Protein AF-A0AAE1TB64-F1 (afdb_monomer_lite)

pLDDT: mean 74.49, std 25.65, range [30.84, 97.19]

Radius of gyration: 23.5 Å; chains: 1; bounding box: 62×63×46 Å

InterPro domains:
  IPR000490 Glycoside hydrolase family 17 [PF00332] (1-106)
  IPR000490 Glycoside hydrolase family 17 [PS00587] (21-34)
  IPR017853 Glycoside hydrolase superfamily [SSF51445] (1-106)
  IPR044965 Glycoside hydro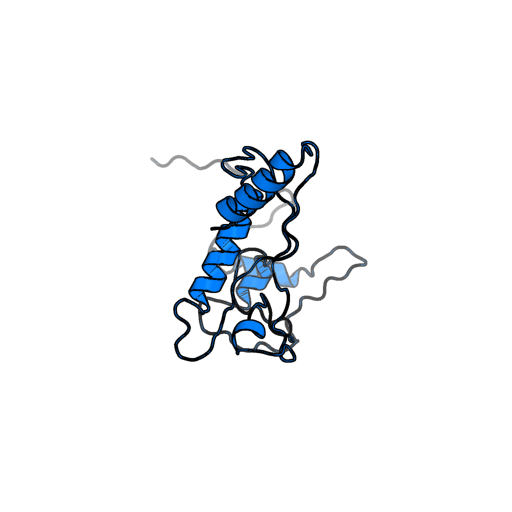lase family 17, plant [PTHR32227] (1-121)

Secondary structure (DSSP, 8-state):
-HHHHHHHHHHHHHHTT--S----EEEE---S---TT-TT-SHHHHHHHHHHHHHHHHHT-B-SSSBT-PPPEEES-SB--TT--SSGGGGG--SB-TTS-BSS--S-S-HHHHTTS-SSS-----TT-S---BTTTTB--GGGHHHHSTTS--PPPP-SS---PPPPPPP-

Sequence (172 aa):
MLDGQLDAVFSAIKRLGFTDINIVIGETGWPSRGDIGQTGVDLESAAEYNRKLIQHVTSGIGTPLMPNTTFETNIFALFNEDLKPGPTCERNFGLFDPNLTPVYDVGILKPDCVEIFGPGPLRKVGPANCMKYNRRDNTVPLQSLQQCSMRSGRKLSLTGGVLVPLPPRAAT

Foldseek 3Di:
DVQVVVVVVQVVCVVVVHDPDADAAPEDFAFQDFDPPPPLRHNVSRLVVLLVVVVVLVVQQHHPVDGSHHHHHDYPDQEQQPPDDDTPRNRGRHCAYPVRHGSDDSPPDDPVRVVQAPDDDHDDDDPPPPQDQDPPPRDDDPVVVVVVPPPPPDDDDDDDPDDDDDDDDDDD

Organism: NCBI:txid2727404

Structure (mmCIF, N/CA/C/O backbone):
data_AF-A0AAE1TB64-F1
#
_entry.id   AF-A0AAE1TB64-F1
#
loop_
_atom_site.group_PDB
_atom_site.id
_atom_site.type_symbol
_atom_site.label_atom_id
_atom_site.label_alt_id
_atom_site.label_comp_id
_atom_site.label_asym_id
_atom_site.label_entity_id
_atom_site.label_seq_id
_atom_site.pdbx_PDB_ins_code
_atom_site.Cartn_x
_atom_site.Cartn_y
_atom_site.Cartn_z
_atom_site.occupancy
_atom_site.B_iso_or_equiv
_atom_site.auth_seq_id
_atom_site.auth_comp_id
_atom_site.auth_asym_id
_atom_site.auth_atom_id
_atom_site.pdbx_PDB_model_num
ATOM 1 N N . MET A 1 1 ? -10.963 5.105 -0.337 1.00 83.50 1 MET A N 1
ATOM 2 C CA . MET A 1 1 ? -11.221 3.727 -0.819 1.00 83.50 1 MET A CA 1
ATOM 3 C C . MET A 1 1 ? -10.935 2.711 0.278 1.00 83.50 1 MET A C 1
ATOM 5 O O . MET A 1 1 ? -11.822 1.919 0.557 1.00 83.50 1 MET A O 1
ATOM 9 N N . LEU A 1 2 ? -9.751 2.754 0.903 1.00 93.50 2 LEU A N 1
ATOM 10 C CA . LEU A 1 2 ? -9.338 1.816 1.953 1.00 93.50 2 LEU A CA 1
ATOM 11 C C . LEU A 1 2 ? -10.351 1.699 3.103 1.00 93.50 2 LEU A C 1
ATOM 13 O O . LEU A 1 2 ? -10.800 0.601 3.410 1.00 93.50 2 LEU A O 1
ATOM 17 N N . ASP A 1 3 ? -10.777 2.830 3.663 1.00 95.81 3 ASP A N 1
ATOM 18 C CA . ASP A 1 3 ? -11.655 2.877 4.836 1.00 95.81 3 ASP A CA 1
ATOM 19 C C . ASP A 1 3 ? -12.970 2.134 4.592 1.00 95.81 3 ASP A C 1
ATOM 21 O O . ASP A 1 3 ? -13.398 1.335 5.413 1.00 95.81 3 ASP A O 1
ATOM 25 N N . GLY A 1 4 ? -13.569 2.321 3.412 1.00 96.81 4 GLY A N 1
ATOM 26 C CA . GLY A 1 4 ? -14.810 1.642 3.044 1.00 96.81 4 GLY A CA 1
ATOM 27 C C . GLY A 1 4 ? -14.657 0.124 2.911 1.00 96.81 4 GLY A C 1
ATOM 28 O O . GLY A 1 4 ? -15.592 -0.609 3.222 1.00 96.81 4 GLY A O 1
ATOM 29 N N . GLN A 1 5 ? -13.492 -0.368 2.475 1.00 96.44 5 GLN A N 1
ATOM 30 C CA . GLN A 1 5 ? -13.220 -1.809 2.404 1.00 96.44 5 GLN A CA 1
ATOM 31 C C . GLN A 1 5 ? -13.052 -2.407 3.805 1.00 96.44 5 GLN A C 1
ATOM 33 O O . GLN A 1 5 ? -13.624 -3.457 4.096 1.00 96.44 5 GLN A O 1
ATOM 38 N N . LEU A 1 6 ? -12.333 -1.711 4.689 1.00 96.62 6 LEU A N 1
ATOM 39 C CA . LEU A 1 6 ? -12.186 -2.098 6.094 1.00 96.62 6 LEU A CA 1
ATOM 40 C C . LEU A 1 6 ? -13.533 -2.092 6.826 1.00 96.62 6 LEU A C 1
ATOM 42 O O . LEU A 1 6 ? -13.874 -3.064 7.498 1.00 96.62 6 LEU A O 1
ATOM 46 N N . ASP A 1 7 ? -14.332 -1.045 6.630 1.00 96.69 7 ASP A N 1
ATOM 47 C CA . ASP A 1 7 ? -15.666 -0.898 7.215 1.00 96.69 7 ASP A CA 1
ATOM 48 C C . ASP A 1 7 ? -16.639 -1.976 6.715 1.00 96.69 7 ASP A C 1
ATOM 50 O O . ASP A 1 7 ? -17.483 -2.460 7.477 1.00 96.69 7 ASP A O 1
ATOM 54 N N . ALA A 1 8 ? -16.517 -2.400 5.453 1.00 97.19 8 ALA A N 1
ATOM 55 C CA . ALA A 1 8 ? -17.308 -3.498 4.906 1.00 97.19 8 ALA A CA 1
ATOM 56 C C . ALA A 1 8 ? -16.970 -4.835 5.586 1.00 97.19 8 ALA A C 1
ATOM 58 O O . ALA A 1 8 ? -17.878 -5.564 5.997 1.00 97.19 8 ALA A O 1
ATOM 59 N N . VAL A 1 9 ? -15.677 -5.136 5.759 1.00 96.25 9 VAL A N 1
ATOM 60 C CA . VAL A 1 9 ? -15.216 -6.342 6.469 1.00 96.25 9 VAL A CA 1
ATOM 61 C C . VAL A 1 9 ? -15.651 -6.302 7.933 1.00 96.25 9 VAL A C 1
ATOM 63 O O . VAL A 1 9 ? -16.238 -7.265 8.428 1.00 96.25 9 VAL A O 1
ATOM 66 N N . PHE A 1 10 ? -15.457 -5.169 8.608 1.00 96.38 10 PHE A N 1
ATOM 67 C CA . PHE A 1 10 ? -15.892 -4.973 9.988 1.00 96.38 10 PHE A CA 1
ATOM 68 C C . PHE A 1 10 ? -17.403 -5.174 10.154 1.00 96.38 10 PHE A C 1
ATOM 70 O O . PHE A 1 10 ? -17.849 -5.887 11.055 1.00 96.38 10 PHE A O 1
ATOM 77 N N . SER A 1 11 ? -18.205 -4.614 9.245 1.00 96.75 11 SER A N 1
ATOM 78 C CA . SER A 1 11 ? -19.662 -4.782 9.251 1.00 96.75 11 SER A CA 1
ATOM 79 C C . SER A 1 11 ? -20.079 -6.247 9.088 1.00 96.75 11 SER A C 1
ATOM 81 O O . SER A 1 11 ? -21.016 -6.698 9.753 1.00 96.75 11 SER A O 1
ATOM 83 N N . ALA A 1 12 ? -19.383 -7.008 8.239 1.00 96.94 12 ALA A N 1
ATOM 84 C CA . ALA A 1 12 ? -19.640 -8.434 8.048 1.00 96.94 12 ALA A CA 1
ATOM 85 C C . ALA A 1 12 ? -19.301 -9.254 9.305 1.00 96.94 12 ALA A C 1
ATOM 87 O O . ALA A 1 12 ? -20.129 -10.046 9.758 1.00 96.94 12 ALA A O 1
ATOM 88 N N . ILE A 1 13 ? -18.132 -9.016 9.907 1.00 96.38 13 ILE A N 1
ATOM 89 C CA . ILE A 1 13 ? -17.684 -9.673 11.146 1.00 96.38 13 ILE A CA 1
ATOM 90 C C . ILE A 1 13 ? -18.676 -9.399 12.286 1.00 96.38 13 ILE A C 1
ATOM 92 O O . ILE A 1 13 ? -19.152 -10.329 12.944 1.00 96.38 13 ILE A O 1
ATOM 96 N N . LYS A 1 14 ? -19.084 -8.134 12.445 1.00 95.69 14 LYS A N 1
ATOM 97 C CA . LYS A 1 14 ? -20.060 -7.715 13.455 1.00 95.69 14 LYS A CA 1
ATOM 98 C C . LYS A 1 14 ? -21.420 -8.385 13.263 1.00 95.69 14 LYS A C 1
ATOM 100 O O . LYS A 1 14 ? -22.050 -8.787 14.239 1.00 95.69 14 LYS A O 1
ATOM 105 N N . ARG A 1 15 ? -21.876 -8.545 12.015 1.00 96.81 15 ARG A N 1
ATOM 106 C CA . ARG A 1 15 ? -23.139 -9.235 11.699 1.00 96.81 15 ARG A CA 1
ATOM 107 C C . ARG A 1 15 ? -23.119 -10.716 12.084 1.00 96.81 15 ARG A C 1
ATOM 109 O O . ARG A 1 15 ? -24.171 -11.261 12.404 1.00 96.81 15 ARG A O 1
ATOM 116 N N . LEU A 1 16 ? -21.950 -11.354 12.071 1.00 96.88 16 LEU A N 1
ATOM 117 C CA . LEU A 1 16 ? -21.769 -12.740 12.509 1.00 96.88 16 LEU A CA 1
ATOM 118 C C . LEU A 1 16 ? -21.668 -12.886 14.039 1.00 96.88 16 LEU A C 1
ATOM 120 O O . LEU A 1 16 ? -21.591 -14.006 14.533 1.00 96.88 16 LEU A O 1
ATOM 124 N N . GLY A 1 17 ? -21.701 -11.779 14.790 1.00 96.44 17 GLY A N 1
ATOM 125 C CA . GLY A 1 17 ? -21.647 -11.782 16.254 1.00 96.44 17 GLY A CA 1
ATOM 126 C C . GLY A 1 17 ? -20.234 -11.788 16.835 1.00 96.44 17 GLY A C 1
ATOM 127 O O . GLY A 1 17 ? -20.083 -11.888 18.050 1.00 96.44 17 GLY A O 1
ATOM 128 N N . PHE A 1 18 ? -19.201 -11.646 16.003 1.00 95.12 18 PHE A N 1
ATOM 129 C CA . PHE A 1 18 ? -17.830 -11.478 16.473 1.00 95.12 18 PHE A CA 1
ATOM 130 C C . PHE A 1 18 ? -17.538 -9.988 16.668 1.00 95.12 18 PHE A C 1
ATOM 132 O O . PHE A 1 18 ? -17.662 -9.197 15.736 1.00 95.12 18 PHE A O 1
ATOM 139 N N . THR A 1 19 ? -17.164 -9.587 17.881 1.00 87.88 19 THR A N 1
ATOM 140 C CA . THR A 1 19 ? -16.885 -8.176 18.212 1.00 87.88 19 THR A CA 1
ATOM 141 C C . THR A 1 19 ? -15.445 -7.921 18.644 1.00 87.88 19 THR A C 1
ATOM 143 O O . THR A 1 1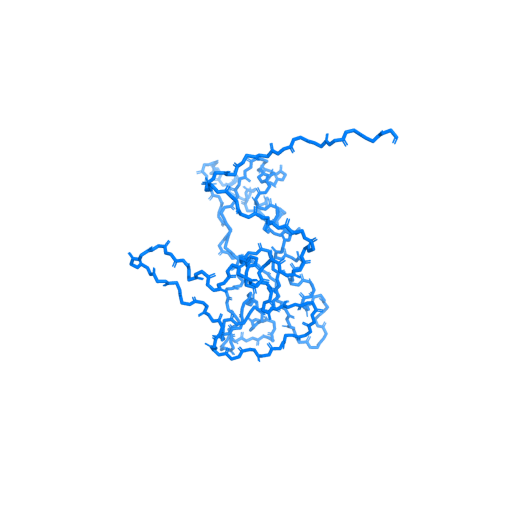9 ? -15.073 -6.766 18.800 1.00 87.88 19 THR A O 1
ATOM 146 N N . ASP A 1 20 ? -14.652 -8.977 18.830 1.00 91.00 20 ASP A N 1
ATOM 147 C CA . ASP A 1 20 ? -13.294 -8.929 19.395 1.00 91.00 20 ASP A CA 1
ATOM 148 C C . ASP A 1 20 ? -12.247 -9.490 18.414 1.00 91.00 20 ASP A C 1
ATOM 150 O O . ASP A 1 20 ? -11.341 -10.236 18.774 1.00 91.00 20 ASP A O 1
ATOM 154 N N . ILE A 1 21 ? -12.433 -9.214 17.120 1.00 93.12 21 ILE A N 1
ATOM 155 C CA . ILE A 1 21 ? -11.500 -9.627 16.066 1.00 93.12 21 ILE A CA 1
ATOM 156 C C . ILE A 1 21 ? -10.774 -8.390 15.554 1.00 93.12 21 ILE A C 1
ATOM 158 O O . ILE A 1 21 ? -11.399 -7.468 15.031 1.00 93.12 21 ILE A O 1
ATOM 162 N N . ASN A 1 22 ? -9.447 -8.410 15.659 1.00 91.44 22 ASN A N 1
ATOM 163 C CA . ASN A 1 22 ? -8.590 -7.385 15.078 1.00 91.44 22 ASN A CA 1
ATOM 164 C C . ASN A 1 22 ? -8.425 -7.611 13.573 1.00 91.44 22 ASN A C 1
ATOM 166 O O . ASN A 1 22 ? -8.236 -8.740 13.117 1.00 91.44 22 ASN A O 1
ATOM 170 N N . ILE A 1 23 ? -8.468 -6.522 12.808 1.00 94.88 23 ILE A N 1
ATOM 171 C CA . ILE A 1 23 ? -8.284 -6.542 11.356 1.00 94.88 23 ILE A CA 1
ATOM 172 C C . ILE A 1 23 ? -6.850 -6.118 11.036 1.00 94.88 23 ILE A C 1
ATOM 174 O O . ILE A 1 23 ? -6.377 -5.090 11.516 1.00 94.88 23 ILE A O 1
ATOM 178 N N . VAL A 1 24 ? -6.183 -6.904 10.192 1.00 95.94 24 VAL A N 1
ATOM 179 C CA . VAL A 1 24 ? -4.856 -6.612 9.637 1.00 95.94 24 VAL A CA 1
ATOM 180 C C . VAL A 1 24 ? -4.981 -6.540 8.121 1.00 95.94 24 VAL A C 1
ATOM 182 O O . VAL A 1 24 ? -5.627 -7.393 7.508 1.00 95.94 24 VAL A O 1
ATOM 185 N N . ILE A 1 25 ? -4.370 -5.529 7.505 1.00 96.56 25 ILE A N 1
ATOM 186 C CA . ILE A 1 25 ? -4.320 -5.412 6.048 1.00 96.56 25 ILE A CA 1
ATOM 187 C C . ILE A 1 25 ? -3.174 -6.288 5.549 1.00 96.56 25 ILE A C 1
ATOM 189 O O . ILE A 1 25 ? -2.002 -5.916 5.630 1.00 96.56 25 ILE A O 1
ATOM 193 N N . GLY A 1 26 ? -3.540 -7.468 5.044 1.00 96.19 26 GLY A N 1
ATOM 194 C CA . GLY A 1 26 ? -2.585 -8.445 4.529 1.00 96.19 26 GLY A CA 1
ATOM 195 C C . GLY A 1 26 ? -1.808 -7.936 3.319 1.00 96.19 26 GLY A C 1
ATOM 196 O O . GLY A 1 26 ? -0.606 -8.162 3.252 1.00 96.19 26 GLY A O 1
ATOM 197 N N . GLU A 1 27 ? -2.477 -7.234 2.403 1.00 95.62 27 GLU A N 1
ATOM 198 C CA . GLU A 1 27 ? -1.884 -6.679 1.186 1.00 95.62 27 GLU A CA 1
ATOM 199 C C . GLU A 1 27 ? -2.676 -5.450 0.731 1.00 95.62 27 GLU A C 1
ATOM 201 O O . GLU A 1 27 ? -3.909 -5.455 0.715 1.00 95.62 27 GLU A O 1
ATOM 206 N N . THR A 1 28 ? -1.972 -4.390 0.347 1.00 96.00 28 THR A N 1
ATOM 207 C CA . THR A 1 28 ? -2.557 -3.238 -0.345 1.00 96.00 28 THR A CA 1
ATOM 208 C C . THR A 1 28 ? -1.478 -2.466 -1.096 1.00 96.00 28 THR A C 1
ATOM 210 O O . THR A 1 28 ? -0.354 -2.346 -0.616 1.00 96.00 28 THR A O 1
ATOM 213 N N . GLY A 1 29 ? -1.787 -1.930 -2.270 1.00 95.69 29 GLY A N 1
ATOM 214 C CA . GLY A 1 29 ? -0.814 -1.204 -3.076 1.00 95.69 29 GLY A CA 1
ATOM 215 C C . GLY A 1 29 ? -1.397 -0.742 -4.398 1.00 95.69 29 GLY A C 1
ATOM 216 O O . GLY A 1 29 ? -2.574 -0.966 -4.689 1.00 95.69 29 GLY A O 1
ATOM 217 N N . TRP A 1 30 ? -0.560 -0.092 -5.201 1.00 97.19 30 TRP A N 1
ATOM 218 C CA . TRP A 1 30 ? -0.963 0.437 -6.496 1.00 97.19 30 TRP A CA 1
ATOM 219 C C . TRP A 1 30 ? 0.129 0.214 -7.548 1.00 97.19 30 TRP A C 1
ATOM 221 O O . TRP A 1 30 ? 1.300 0.497 -7.272 1.00 97.19 30 TRP A O 1
ATOM 231 N N . PRO A 1 31 ? -0.217 -0.289 -8.745 1.00 96.62 31 PRO A N 1
ATOM 232 C CA . PRO A 1 31 ? 0.768 -0.589 -9.769 1.00 96.62 31 PRO A CA 1
ATOM 233 C C . PRO A 1 31 ? 1.295 0.686 -10.431 1.00 96.62 31 PRO A C 1
ATOM 235 O O . PRO A 1 31 ? 0.545 1.605 -10.750 1.00 96.62 31 PRO A O 1
ATOM 238 N N . SER A 1 32 ? 2.600 0.712 -10.683 1.00 95.62 32 SER A N 1
ATOM 239 C CA . SER A 1 32 ? 3.314 1.846 -11.286 1.00 95.62 32 SER A CA 1
ATOM 240 C C . SER A 1 32 ? 3.303 1.863 -12.814 1.00 95.62 32 SER A C 1
ATOM 242 O O . SER A 1 32 ? 3.671 2.862 -13.434 1.00 95.62 32 SER A O 1
ATOM 244 N N . ARG A 1 33 ? 2.916 0.749 -13.442 1.00 94.69 33 ARG A N 1
ATOM 245 C CA . ARG A 1 33 ? 2.874 0.600 -14.898 1.00 94.69 33 ARG A CA 1
ATOM 246 C C . ARG A 1 33 ? 1.851 -0.448 -15.297 1.00 94.69 33 ARG A C 1
ATOM 248 O O . ARG A 1 33 ? 1.890 -1.560 -14.784 1.00 94.69 33 ARG A O 1
ATOM 255 N N . GLY A 1 34 ? 0.986 -0.095 -16.239 1.00 92.19 34 GLY A N 1
ATOM 256 C CA . GLY A 1 34 ? -0.092 -0.943 -16.734 1.00 92.19 34 GLY A CA 1
ATOM 257 C C . GLY A 1 34 ? -0.039 -1.165 -18.240 1.00 92.19 34 GLY A C 1
ATOM 258 O O . GLY A 1 34 ? 0.869 -0.695 -18.927 1.00 92.19 34 GLY A O 1
ATOM 259 N N . ASP A 1 35 ? -1.034 -1.891 -18.740 1.00 90.88 35 ASP A N 1
ATOM 260 C CA . ASP A 1 35 ? -1.274 -2.044 -20.175 1.00 90.88 35 ASP A CA 1
ATOM 261 C C . ASP A 1 35 ? -1.876 -0.766 -20.780 1.00 90.88 35 ASP A C 1
ATOM 263 O O . ASP A 1 35 ? -2.456 0.078 -20.089 1.00 90.88 35 ASP A O 1
ATOM 267 N N . ILE A 1 36 ? -1.766 -0.626 -22.104 1.00 89.19 36 ILE A N 1
ATOM 268 C CA . ILE A 1 36 ? -2.354 0.503 -22.834 1.00 89.19 36 ILE A CA 1
ATOM 269 C C . ILE A 1 36 ? -3.869 0.523 -22.582 1.00 89.19 36 ILE A C 1
ATOM 271 O O . ILE A 1 36 ? -4.563 -0.453 -22.854 1.00 89.19 36 ILE A O 1
ATOM 275 N N . GLY A 1 37 ? -4.377 1.649 -22.077 1.00 85.12 37 GLY A N 1
ATOM 276 C CA . GLY A 1 37 ? -5.797 1.836 -21.756 1.00 85.12 37 GLY A CA 1
ATOM 277 C C . GLY A 1 37 ? -6.148 1.700 -20.271 1.00 85.12 37 GLY A C 1
ATOM 278 O O . GLY A 1 37 ? -7.282 1.994 -19.902 1.00 85.12 37 GLY A O 1
ATOM 279 N N . GLN A 1 38 ? -5.202 1.328 -19.403 1.00 86.69 38 GLN A N 1
ATOM 280 C CA . GLN A 1 38 ? -5.408 1.351 -17.952 1.00 86.69 38 GLN A CA 1
ATOM 281 C C . GLN A 1 38 ? -5.183 2.765 -17.389 1.00 86.69 38 GLN A C 1
ATOM 283 O O . GLN A 1 38 ? -4.064 3.167 -17.079 1.00 86.69 38 GLN A O 1
ATOM 288 N N . THR A 1 39 ? -6.259 3.547 -17.278 1.00 88.12 39 THR A N 1
ATOM 289 C CA . THR A 1 39 ? -6.209 4.904 -16.708 1.00 88.12 39 THR A CA 1
ATOM 290 C C . THR A 1 39 ? -5.876 4.870 -15.214 1.00 88.12 39 THR A C 1
ATOM 292 O O . THR A 1 39 ? -6.462 4.091 -14.467 1.00 88.12 39 THR A O 1
ATOM 295 N N . GLY A 1 40 ? -4.962 5.742 -14.776 1.00 88.25 40 GLY A N 1
ATOM 296 C CA . GLY A 1 40 ? -4.533 5.842 -13.375 1.00 88.25 40 GLY A CA 1
ATOM 297 C C . GLY A 1 40 ? -3.521 4.778 -12.949 1.00 88.25 40 GLY A C 1
ATOM 298 O O . GLY A 1 40 ? -3.247 4.650 -11.760 1.00 88.25 40 GLY A O 1
ATOM 299 N N . VAL A 1 41 ? -2.976 3.997 -13.888 1.00 93.50 41 VAL A N 1
ATOM 300 C CA . VAL A 1 41 ? -1.877 3.059 -13.626 1.00 93.50 41 VAL A CA 1
ATOM 301 C C . VAL A 1 41 ? -0.572 3.657 -14.141 1.00 93.50 41 VAL A C 1
ATOM 303 O O . VAL A 1 41 ? -0.123 3.385 -15.257 1.00 93.50 41 VAL A O 1
ATOM 306 N N . ASP A 1 42 ? 0.022 4.505 -13.312 1.00 91.94 42 ASP A N 1
ATOM 307 C CA . ASP A 1 42 ? 1.245 5.244 -13.603 1.00 91.94 42 ASP A CA 1
ATOM 308 C C . ASP A 1 42 ? 2.065 5.486 -12.321 1.00 91.94 42 ASP A C 1
ATOM 310 O O . ASP A 1 42 ? 1.610 5.235 -11.200 1.00 91.94 42 ASP A O 1
ATOM 314 N N . LEU A 1 43 ? 3.301 5.961 -12.496 1.00 93.31 43 LEU A N 1
ATOM 315 C CA . LEU 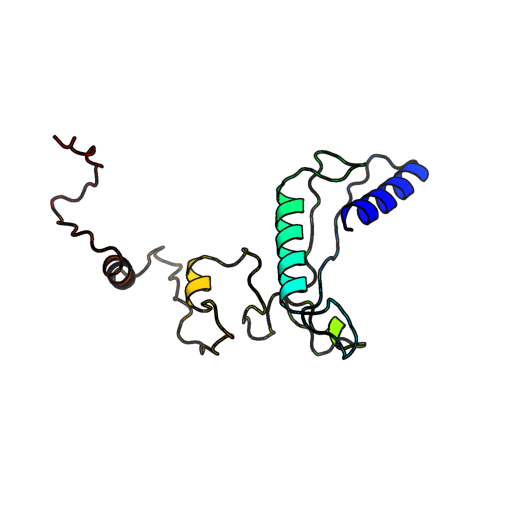A 1 43 ? 4.253 6.195 -11.407 1.00 93.31 43 LEU A CA 1
ATOM 316 C C . LEU A 1 43 ? 3.761 7.222 -10.379 1.00 93.31 43 LEU A C 1
ATOM 318 O O . LEU A 1 43 ? 4.022 7.055 -9.188 1.00 93.31 43 LEU A O 1
ATOM 322 N N . GLU A 1 44 ? 3.086 8.282 -10.824 1.00 92.81 44 GLU A N 1
ATOM 323 C CA . GLU A 1 44 ? 2.613 9.355 -9.948 1.00 92.81 44 GLU A CA 1
ATOM 324 C C . GLU A 1 44 ? 1.454 8.856 -9.085 1.00 92.81 44 GLU A C 1
ATOM 326 O O . GLU A 1 44 ? 1.511 8.973 -7.859 1.00 92.81 44 GLU A O 1
ATOM 331 N N . SER A 1 45 ? 0.480 8.185 -9.706 1.00 93.50 45 SER A N 1
ATOM 332 C CA . SER A 1 45 ? -0.645 7.547 -9.018 1.00 93.50 45 SER A CA 1
ATOM 333 C C . SER A 1 45 ? -0.177 6.514 -7.984 1.00 93.50 45 SER A C 1
ATOM 335 O O . SER A 1 45 ? -0.665 6.497 -6.850 1.00 93.50 45 SER A O 1
ATOM 337 N N . ALA A 1 46 ? 0.815 5.682 -8.329 1.00 95.31 46 ALA A N 1
ATOM 338 C CA . ALA A 1 46 ? 1.361 4.682 -7.410 1.00 95.31 46 ALA A CA 1
ATOM 339 C C . ALA A 1 46 ? 2.088 5.306 -6.208 1.00 95.31 46 ALA A C 1
ATOM 341 O O . ALA A 1 46 ? 1.872 4.905 -5.058 1.00 95.31 46 ALA A O 1
ATOM 342 N N . ALA A 1 47 ? 2.917 6.323 -6.459 1.00 94.62 47 ALA A N 1
ATOM 343 C CA . ALA A 1 47 ? 3.617 7.049 -5.407 1.00 94.62 47 ALA A CA 1
ATOM 344 C C . ALA A 1 47 ? 2.641 7.790 -4.484 1.00 94.62 47 ALA A C 1
ATOM 346 O O . ALA A 1 47 ? 2.810 7.778 -3.262 1.00 94.62 47 ALA A O 1
ATOM 347 N N . GLU A 1 48 ? 1.610 8.417 -5.051 1.00 94.69 48 GLU A N 1
ATOM 348 C CA . GLU A 1 48 ? 0.581 9.124 -4.297 1.00 94.69 48 GLU A CA 1
ATOM 349 C C . GLU A 1 48 ? -0.219 8.169 -3.410 1.00 94.69 48 GLU A C 1
ATOM 351 O O . GLU A 1 48 ? -0.374 8.439 -2.215 1.00 94.69 48 GLU A O 1
ATOM 356 N N . TYR A 1 49 ? -0.679 7.043 -3.962 1.00 95.62 49 TYR A N 1
ATOM 357 C CA . TYR A 1 49 ? -1.431 6.039 -3.215 1.00 95.62 49 TYR A CA 1
ATOM 358 C C . TYR A 1 49 ? -0.634 5.527 -2.013 1.00 95.62 49 TYR A C 1
A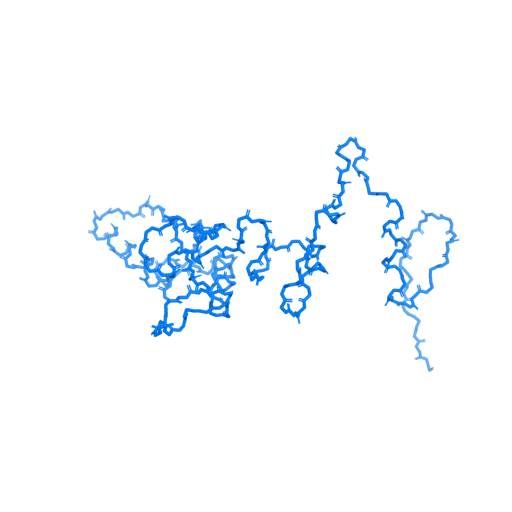TOM 360 O O . TYR A 1 49 ? -1.096 5.631 -0.876 1.00 95.62 49 TYR A O 1
ATOM 368 N N . ASN A 1 50 ? 0.589 5.041 -2.244 1.00 96.00 50 ASN A N 1
ATOM 369 C CA . ASN A 1 50 ? 1.410 4.446 -1.190 1.00 96.00 50 ASN A CA 1
ATOM 370 C C . ASN A 1 50 ? 1.850 5.482 -0.141 1.00 96.00 50 ASN A C 1
ATOM 372 O O . ASN A 1 50 ? 1.855 5.186 1.054 1.00 96.00 50 ASN A O 1
ATOM 376 N N . ARG A 1 51 ? 2.141 6.727 -0.543 1.00 95.25 51 ARG A N 1
ATOM 377 C CA . ARG A 1 51 ? 2.457 7.806 0.408 1.00 95.25 51 ARG A CA 1
ATOM 378 C C . ARG A 1 51 ? 1.252 8.162 1.279 1.00 95.25 51 ARG A C 1
ATOM 380 O O . ARG A 1 51 ? 1.393 8.281 2.496 1.00 95.25 51 ARG A O 1
ATOM 387 N N . LYS A 1 52 ? 0.068 8.316 0.677 1.00 95.25 52 LYS A N 1
ATOM 388 C CA . LYS A 1 52 ? -1.172 8.612 1.412 1.00 95.25 52 LYS A CA 1
ATOM 389 C C . LYS A 1 52 ? -1.582 7.461 2.320 1.00 95.25 52 LYS A C 1
ATOM 391 O O . LYS A 1 52 ? -2.036 7.714 3.429 1.00 95.25 52 LYS A O 1
ATOM 396 N N . LEU A 1 53 ? -1.377 6.220 1.886 1.00 95.19 53 LEU A N 1
ATOM 397 C CA . LEU A 1 53 ? -1.589 5.030 2.702 1.00 95.19 53 LEU A CA 1
ATOM 398 C C . LEU A 1 53 ? -0.737 5.079 3.976 1.00 95.19 53 LEU A C 1
ATOM 400 O O . LEU A 1 53 ? -1.281 4.969 5.072 1.00 95.19 53 LEU A O 1
ATOM 404 N N . ILE A 1 54 ? 0.575 5.306 3.842 1.00 94.19 54 ILE A N 1
ATOM 405 C CA . ILE A 1 54 ? 1.490 5.408 4.989 1.00 94.19 54 ILE A CA 1
ATOM 406 C C . ILE A 1 54 ? 1.048 6.535 5.926 1.00 94.19 54 ILE A C 1
ATOM 408 O O . ILE A 1 54 ? 0.963 6.330 7.135 1.00 94.19 54 ILE A O 1
ATOM 412 N N . GLN A 1 55 ? 0.720 7.712 5.388 1.00 94.12 55 GLN A N 1
ATOM 413 C CA . GLN A 1 55 ? 0.249 8.846 6.190 1.00 94.12 55 GLN A CA 1
ATOM 414 C C . GLN A 1 55 ? -1.057 8.527 6.926 1.00 94.12 55 GLN A C 1
ATOM 416 O O . GLN A 1 55 ? -1.184 8.822 8.110 1.00 94.12 55 GLN A O 1
ATOM 421 N N . HIS A 1 56 ? -2.016 7.897 6.249 1.00 94.31 56 HIS A N 1
ATOM 422 C CA . HIS A 1 56 ? -3.304 7.544 6.832 1.00 94.31 56 HIS A CA 1
ATOM 423 C C . HIS A 1 56 ? -3.144 6.512 7.956 1.00 94.31 56 HIS A C 1
ATOM 425 O O . HIS A 1 56 ? -3.613 6.746 9.068 1.00 94.31 56 HIS A O 1
ATOM 431 N N . VAL A 1 57 ? -2.407 5.426 7.716 1.00 93.31 57 VAL A N 1
ATOM 432 C CA . VAL A 1 57 ? -2.195 4.362 8.710 1.00 93.31 57 VAL A CA 1
ATOM 433 C C . VAL A 1 57 ? -1.396 4.865 9.916 1.00 93.31 57 VAL A C 1
ATOM 435 O O . VAL A 1 57 ? -1.737 4.548 11.054 1.00 93.31 57 VAL A O 1
ATOM 438 N N . THR A 1 58 ? -0.371 5.695 9.697 1.00 92.81 58 THR A N 1
ATOM 439 C CA . THR A 1 58 ? 0.445 6.252 10.793 1.00 92.81 58 THR A CA 1
ATOM 440 C C . THR A 1 58 ? -0.240 7.393 11.548 1.00 92.81 58 THR A C 1
ATOM 442 O O . THR A 1 58 ? 0.139 7.670 12.683 1.00 92.81 58 THR A O 1
ATOM 445 N N . SER A 1 59 ? -1.273 8.026 10.975 1.00 94.12 59 SER A N 1
ATOM 446 C CA . SER A 1 59 ? -2.051 9.067 11.664 1.00 94.12 59 SER A CA 1
ATOM 447 C C . SER A 1 59 ? -2.864 8.543 12.851 1.00 94.12 59 SER A C 1
ATOM 449 O O . SER A 1 59 ? -3.200 9.316 13.745 1.00 94.12 59 SER A O 1
ATOM 451 N N . GLY A 1 60 ? -3.217 7.252 12.851 1.00 92.81 60 GLY A N 1
ATOM 452 C CA . GLY A 1 60 ? -4.048 6.640 13.889 1.00 92.81 60 GLY A CA 1
ATOM 453 C C . GLY A 1 60 ? -5.514 7.090 13.900 1.00 92.81 60 GLY A C 1
ATOM 454 O O . GLY A 1 60 ? -6.232 6.744 14.832 1.00 92.81 60 GLY A O 1
ATOM 455 N N . ILE A 1 61 ? -5.982 7.822 12.880 1.00 95.00 61 ILE A N 1
ATOM 456 C CA . ILE A 1 61 ? -7.391 8.248 12.760 1.00 95.00 61 ILE A CA 1
ATOM 457 C C . ILE A 1 61 ? -8.332 7.033 12.695 1.00 95.00 61 ILE A C 1
ATOM 459 O O . ILE A 1 61 ? -9.435 7.066 13.244 1.00 95.00 61 ILE A O 1
ATOM 463 N N . GLY A 1 62 ? -7.877 5.948 12.066 1.00 94.81 62 GLY A N 1
ATOM 464 C CA . GLY A 1 62 ? -8.680 4.761 11.806 1.00 94.81 62 GLY A CA 1
ATOM 465 C C . GLY A 1 62 ? -9.699 4.992 10.694 1.00 94.81 62 GLY A C 1
ATOM 466 O O . GLY A 1 62 ? -9.462 5.766 9.770 1.00 94.81 62 GLY A O 1
ATOM 467 N N . THR A 1 63 ? -10.837 4.311 10.791 1.00 96.56 63 THR A N 1
ATOM 468 C CA . THR A 1 63 ? -11.923 4.355 9.796 1.00 96.56 63 THR A CA 1
ATOM 469 C C . THR A 1 63 ? -13.224 4.845 10.434 1.00 96.56 63 THR A C 1
ATOM 471 O O . THR A 1 63 ? -13.335 4.837 11.662 1.00 96.56 63 THR A O 1
ATOM 474 N N . PRO A 1 64 ? -14.234 5.266 9.652 1.00 97.12 64 PRO A N 1
ATOM 475 C CA . PRO A 1 64 ? -15.512 5.711 10.202 1.00 97.12 64 PRO A CA 1
ATOM 476 C C . PRO A 1 64 ? -16.194 4.714 11.154 1.00 97.12 64 PRO A C 1
ATOM 478 O O . PRO A 1 64 ? -16.773 5.157 12.148 1.00 97.12 64 PRO A O 1
ATOM 481 N N . LEU A 1 65 ? -16.134 3.396 10.901 1.00 95.75 65 LEU A N 1
ATOM 482 C CA . LEU A 1 65 ? -16.715 2.400 11.819 1.00 95.75 65 LEU A CA 1
ATOM 483 C C . LEU A 1 65 ? -15.743 1.905 12.897 1.00 95.75 65 LEU A C 1
ATOM 485 O O . LEU A 1 65 ? -16.198 1.358 13.904 1.00 95.75 65 LEU A O 1
ATOM 489 N N . MET A 1 66 ? -14.438 2.111 12.716 1.00 95.06 66 MET A N 1
ATOM 490 C CA . MET A 1 66 ? -13.394 1.794 13.699 1.00 95.06 66 MET A CA 1
ATOM 491 C C . MET A 1 66 ? -12.486 3.019 13.926 1.00 95.06 66 MET A C 1
ATOM 493 O O . MET A 1 66 ? -11.333 3.034 13.470 1.00 95.06 66 MET A O 1
ATOM 497 N N . PRO A 1 67 ? -12.990 4.078 14.591 1.00 96.06 67 PRO A N 1
ATOM 498 C CA . PRO A 1 67 ? -12.220 5.296 14.829 1.00 96.06 67 PRO A CA 1
ATOM 499 C C . PRO A 1 67 ? -11.102 5.056 15.849 1.00 96.06 67 PRO A C 1
ATOM 501 O O . PRO A 1 67 ? -11.209 4.184 16.712 1.00 96.06 67 PRO A O 1
ATOM 504 N N . ASN A 1 68 ? -10.038 5.860 15.779 1.00 94.75 68 ASN A N 1
ATOM 505 C CA . ASN A 1 68 ? -8.878 5.805 16.681 1.00 94.75 68 ASN A CA 1
ATOM 506 C C . ASN A 1 68 ? -8.188 4.429 16.727 1.00 94.75 68 ASN A C 1
ATOM 508 O O . ASN A 1 68 ? -7.596 4.053 17.739 1.00 94.75 68 ASN A O 1
ATOM 512 N N . THR A 1 69 ? -8.301 3.659 15.645 1.00 92.81 69 THR A N 1
ATOM 513 C CA . THR A 1 69 ? -7.717 2.322 15.524 1.00 92.81 69 THR A CA 1
ATOM 514 C C . THR A 1 69 ? -6.574 2.358 14.516 1.00 92.81 69 THR A C 1
ATOM 516 O O . THR A 1 69 ? -6.740 2.823 13.390 1.00 92.81 69 THR A O 1
ATOM 519 N N . THR A 1 70 ? -5.404 1.862 14.914 1.00 93.62 70 THR A N 1
ATOM 520 C CA . THR A 1 70 ? -4.258 1.673 14.017 1.00 93.62 70 THR A CA 1
ATOM 521 C C . THR A 1 70 ? -4.320 0.291 13.381 1.00 93.62 70 THR A C 1
ATOM 523 O O . THR A 1 70 ? -4.435 -0.703 14.097 1.00 93.62 70 THR A O 1
ATOM 526 N N . PHE A 1 71 ? -4.188 0.219 12.058 1.00 94.62 71 PHE A N 1
ATOM 527 C CA . PHE A 1 71 ? -4.182 -1.046 11.325 1.00 94.62 71 PHE A CA 1
ATOM 528 C C . PHE A 1 71 ? -2.755 -1.450 10.966 1.00 94.62 71 PHE A C 1
ATOM 530 O O . PHE A 1 71 ? -2.047 -0.708 10.283 1.00 94.62 71 PHE A O 1
ATOM 537 N N . GLU A 1 72 ? -2.335 -2.646 11.376 1.00 95.56 72 GLU A N 1
ATOM 538 C CA . GLU A 1 72 ? -1.127 -3.248 10.813 1.00 95.56 72 GLU A CA 1
ATOM 539 C C . GLU A 1 72 ? -1.342 -3.451 9.307 1.00 95.56 72 GLU A C 1
ATOM 541 O O . GLU A 1 72 ? -2.370 -3.986 8.882 1.00 95.56 72 GLU A O 1
ATOM 546 N N . THR A 1 73 ? -0.411 -2.935 8.502 1.00 95.31 73 THR A N 1
ATOM 547 C CA . THR A 1 73 ? -0.586 -2.811 7.053 1.00 95.31 73 THR A CA 1
ATOM 548 C C . THR A 1 73 ? 0.669 -3.227 6.313 1.00 95.31 73 THR A C 1
ATOM 550 O O . THR A 1 73 ? 1.723 -2.611 6.473 1.00 95.31 73 THR A O 1
ATOM 553 N N . ASN A 1 74 ? 0.527 -4.221 5.440 1.00 95.69 74 ASN A N 1
ATOM 554 C CA . ASN A 1 74 ? 1.586 -4.674 4.552 1.00 95.69 74 ASN A CA 1
ATOM 555 C C . ASN A 1 74 ? 1.372 -4.106 3.144 1.00 95.69 74 ASN A C 1
ATOM 557 O O . ASN A 1 74 ? 0.357 -4.366 2.493 1.00 95.69 74 ASN A O 1
ATOM 561 N N . ILE A 1 75 ? 2.342 -3.317 2.674 1.00 95.31 75 ILE A N 1
ATOM 562 C CA . ILE A 1 75 ? 2.314 -2.737 1.328 1.00 95.31 75 ILE A CA 1
ATOM 563 C C . ILE A 1 75 ? 2.713 -3.808 0.312 1.00 95.31 75 ILE A C 1
ATOM 565 O O . ILE A 1 75 ? 3.800 -4.383 0.393 1.00 95.31 75 ILE A O 1
ATOM 569 N N . PHE A 1 76 ? 1.840 -4.040 -0.661 1.00 95.94 76 PHE A N 1
ATOM 570 C CA . PHE A 1 76 ? 2.073 -4.923 -1.790 1.00 95.94 76 PHE A CA 1
ATOM 571 C C . PHE A 1 76 ? 2.656 -4.112 -2.964 1.00 95.94 76 PHE A C 1
ATOM 573 O O . PHE A 1 76 ? 1.972 -3.254 -3.518 1.00 95.94 76 PHE A O 1
ATOM 580 N N . ALA A 1 77 ? 3.909 -4.312 -3.367 1.00 95.38 77 ALA A N 1
ATOM 581 C CA . ALA A 1 77 ? 4.899 -5.251 -2.829 1.00 95.38 77 ALA A CA 1
ATOM 582 C C . ALA A 1 77 ? 6.279 -4.600 -2.706 1.00 95.38 77 ALA A C 1
ATOM 584 O O . ALA A 1 77 ? 6.505 -3.468 -3.135 1.00 95.38 77 ALA A O 1
ATOM 585 N N . LEU A 1 78 ? 7.237 -5.326 -2.125 1.00 95.06 78 LEU A N 1
ATOM 586 C CA . LEU A 1 78 ? 8.602 -4.819 -2.019 1.00 95.06 78 LEU A CA 1
ATOM 587 C C . LEU A 1 78 ? 9.273 -4.712 -3.396 1.00 95.06 78 LEU A C 1
ATOM 589 O O . LEU A 1 78 ? 9.914 -3.702 -3.674 1.00 95.06 78 LEU A O 1
ATOM 593 N N . PHE A 1 79 ? 9.097 -5.714 -4.262 1.00 97.00 79 PHE A N 1
ATOM 594 C CA . PHE A 1 79 ? 9.754 -5.784 -5.567 1.00 97.00 79 PHE A CA 1
ATOM 595 C C . PHE A 1 79 ? 8.767 -5.883 -6.725 1.00 97.00 79 PHE A C 1
ATOM 597 O O . PHE A 1 79 ? 7.675 -6.423 -6.579 1.00 97.00 79 PHE A O 1
ATOM 604 N N . ASN A 1 80 ? 9.177 -5.390 -7.893 1.00 94.44 80 ASN A N 1
ATOM 605 C CA . ASN A 1 80 ? 8.526 -5.726 -9.155 1.00 94.44 80 ASN A CA 1
ATOM 606 C C . ASN A 1 80 ? 8.753 -7.214 -9.460 1.00 94.44 80 ASN A C 1
ATOM 608 O O . ASN A 1 80 ? 9.893 -7.677 -9.499 1.00 94.44 80 ASN A O 1
ATOM 612 N N . GLU A 1 81 ? 7.668 -7.955 -9.680 1.00 93.69 81 GLU A N 1
ATOM 613 C CA . GLU A 1 81 ? 7.684 -9.406 -9.880 1.00 93.69 81 GLU A CA 1
ATOM 614 C C . GLU A 1 81 ? 7.440 -9.744 -11.358 1.00 93.69 81 GLU A C 1
ATOM 616 O O . GLU A 1 81 ? 6.305 -9.868 -11.822 1.00 93.69 81 GLU A O 1
ATOM 621 N N . ASP A 1 82 ? 8.517 -9.904 -12.123 1.00 92.31 82 ASP A N 1
ATOM 622 C CA . ASP A 1 82 ? 8.487 -10.105 -13.577 1.00 92.31 82 ASP A CA 1
ATOM 623 C C . ASP A 1 82 ? 7.877 -11.444 -14.025 1.00 92.31 82 ASP A C 1
ATOM 625 O O . ASP A 1 82 ? 7.409 -11.557 -15.163 1.00 92.31 82 ASP A O 1
ATOM 629 N N . LEU A 1 83 ? 7.837 -12.434 -13.132 1.00 94.94 83 LEU A N 1
ATOM 630 C CA . LEU A 1 83 ? 7.263 -13.758 -13.377 1.00 94.94 83 LEU A CA 1
ATOM 631 C C . LEU A 1 83 ? 5.772 -13.874 -13.022 1.00 94.94 83 LEU A C 1
ATOM 633 O O . LEU A 1 83 ? 5.198 -14.948 -13.221 1.00 94.94 83 LEU A O 1
ATOM 637 N N . LYS A 1 84 ? 5.112 -12.811 -12.534 1.00 92.25 84 LYS A N 1
ATOM 638 C CA . LYS A 1 84 ? 3.670 -12.885 -12.251 1.00 92.25 84 LYS A CA 1
ATOM 639 C C . LYS A 1 84 ? 2.857 -13.099 -13.537 1.00 92.25 84 LYS A C 1
ATOM 641 O O . LYS A 1 84 ? 3.077 -12.402 -14.538 1.00 92.25 84 LYS A O 1
ATOM 646 N N . PRO A 1 85 ? 1.900 -14.046 -13.530 1.00 92.19 85 PRO A N 1
ATOM 647 C CA . PRO A 1 85 ? 0.963 -14.201 -14.631 1.00 92.19 85 PRO A CA 1
ATOM 648 C C . PRO A 1 85 ? -0.022 -13.026 -14.661 1.00 92.19 85 PRO A C 1
ATOM 650 O O . PRO A 1 85 ? -0.238 -12.359 -13.654 1.00 92.19 85 PRO A O 1
ATOM 653 N N . GLY A 1 86 ? -0.659 -12.810 -15.811 1.00 90.75 86 GLY A N 1
ATOM 654 C CA . GLY A 1 86 ? -1.678 -11.773 -15.970 1.00 90.75 86 GLY A CA 1
ATOM 655 C C . GLY A 1 86 ? -1.166 -10.484 -16.629 1.00 90.75 86 GLY A C 1
ATOM 656 O O . GLY A 1 86 ? -0.140 -10.522 -17.320 1.00 90.75 86 GLY A O 1
ATOM 657 N N . PRO A 1 87 ? -1.924 -9.379 -16.489 1.00 90.62 87 PRO A N 1
ATOM 658 C CA . PRO A 1 87 ? -1.660 -8.111 -17.170 1.00 90.62 87 PRO A CA 1
ATOM 65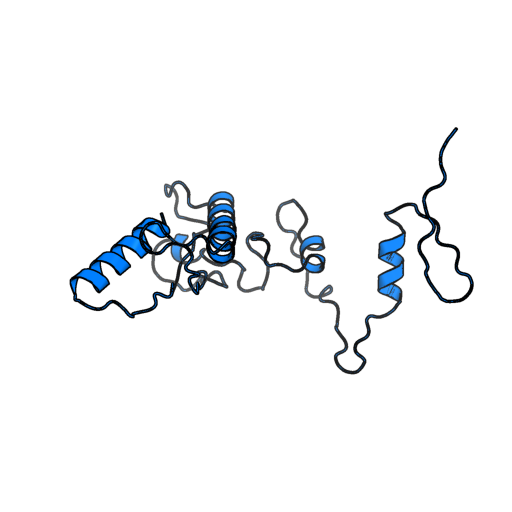9 C C . PRO A 1 87 ? -0.361 -7.452 -16.702 1.00 90.62 87 PRO A C 1
ATOM 661 O O . PRO A 1 87 ? 0.191 -7.794 -15.654 1.00 90.62 87 PRO A O 1
ATOM 664 N N . THR A 1 88 ? 0.115 -6.458 -17.456 1.00 91.69 88 THR A N 1
ATOM 665 C CA . THR A 1 88 ? 1.376 -5.769 -17.136 1.00 91.69 88 THR A CA 1
ATOM 666 C C . THR A 1 88 ? 1.358 -5.167 -15.729 1.00 91.69 88 THR A C 1
ATOM 668 O O . THR A 1 88 ? 2.385 -5.195 -15.053 1.00 91.69 88 THR A O 1
ATOM 671 N N . CYS A 1 89 ? 0.208 -4.692 -15.240 1.00 92.38 89 CYS A N 1
ATOM 672 C CA . CYS A 1 89 ? 0.090 -4.110 -13.900 1.00 92.38 89 CYS A CA 1
ATOM 673 C C . CYS A 1 89 ? 0.518 -5.054 -12.770 1.00 92.38 89 CYS A C 1
ATOM 675 O O . CYS A 1 89 ? 1.190 -4.601 -11.847 1.00 92.38 89 CYS A O 1
ATOM 677 N N . GLU A 1 90 ? 0.244 -6.359 -12.881 1.00 92.06 90 GLU A N 1
ATOM 678 C CA . GLU A 1 90 ? 0.612 -7.346 -11.855 1.00 92.06 90 GLU A CA 1
ATOM 679 C C . GLU A 1 90 ? 2.115 -7.345 -11.574 1.00 92.06 90 GLU A C 1
ATOM 681 O O . GLU A 1 90 ? 2.544 -7.467 -10.433 1.00 92.06 90 GLU A O 1
ATOM 686 N N . ARG A 1 91 ? 2.932 -7.124 -12.606 1.00 95.69 91 ARG A N 1
ATOM 687 C CA . ARG A 1 91 ? 4.397 -7.174 -12.511 1.00 95.69 91 ARG A CA 1
ATOM 688 C C . ARG A 1 91 ? 5.020 -5.885 -11.971 1.00 95.69 91 ARG A C 1
ATOM 690 O O . ARG A 1 91 ? 6.241 -5.806 -11.874 1.00 95.69 91 ARG A O 1
ATOM 697 N N . ASN A 1 92 ? 4.212 -4.860 -11.682 1.00 95.81 92 ASN A N 1
ATOM 698 C CA . ASN A 1 92 ? 4.677 -3.487 -11.455 1.00 95.81 92 ASN A CA 1
ATOM 699 C C . ASN A 1 92 ? 4.160 -2.849 -10.151 1.00 95.81 92 ASN A C 1
ATOM 701 O O . ASN A 1 92 ? 4.065 -1.623 -10.059 1.00 95.81 92 ASN A O 1
ATOM 705 N N . PHE A 1 93 ? 3.832 -3.661 -9.143 1.00 96.81 93 PHE A N 1
ATOM 706 C CA . PHE A 1 93 ? 3.436 -3.205 -7.800 1.00 96.81 93 PHE A CA 1
ATOM 707 C C . PHE A 1 93 ? 4.613 -2.861 -6.872 1.00 96.81 93 PHE A C 1
ATOM 709 O O . PHE A 1 93 ? 4.403 -2.338 -5.780 1.00 96.81 93 PHE A O 1
ATOM 716 N N . GLY A 1 94 ? 5.846 -3.165 -7.274 1.00 95.50 94 GLY A N 1
ATOM 717 C CA . GLY A 1 94 ? 7.024 -3.019 -6.433 1.00 95.50 94 GLY A CA 1
ATOM 718 C C . GLY A 1 94 ? 7.337 -1.576 -6.057 1.00 95.50 94 GLY A C 1
ATOM 719 O O . GLY A 1 94 ? 7.310 -0.679 -6.902 1.00 95.50 94 GLY A O 1
ATOM 720 N N . LEU A 1 95 ? 7.736 -1.369 -4.801 1.00 94.62 95 LEU A N 1
ATOM 721 C CA . LEU A 1 95 ? 8.432 -0.150 -4.377 1.00 94.62 95 LEU A CA 1
ATOM 722 C C . LEU A 1 95 ? 9.859 -0.086 -4.953 1.00 94.62 95 LEU A C 1
ATOM 724 O O . LEU A 1 95 ? 10.401 1.001 -5.159 1.00 94.62 95 LEU A O 1
ATOM 728 N N . PHE A 1 96 ? 10.459 -1.248 -5.232 1.00 94.31 96 PHE A N 1
ATOM 729 C CA . PHE A 1 96 ? 11.799 -1.397 -5.791 1.00 94.31 96 PHE A CA 1
ATOM 730 C C . PHE A 1 96 ? 11.802 -2.304 -7.026 1.00 94.31 96 PHE A C 1
ATOM 732 O O . PHE A 1 96 ? 11.015 -3.241 -7.154 1.00 94.31 96 PHE A O 1
ATOM 739 N N . ASP A 1 97 ? 12.751 -2.071 -7.922 1.00 92.06 97 ASP A N 1
ATOM 740 C CA . ASP A 1 97 ? 13.138 -3.055 -8.923 1.00 92.06 97 ASP A CA 1
ATOM 741 C C . ASP A 1 97 ? 13.939 -4.202 -8.271 1.00 92.06 97 ASP A C 1
ATOM 743 O O . ASP A 1 97 ? 14.547 -4.012 -7.210 1.00 92.06 97 ASP A O 1
ATOM 747 N N . PRO A 1 98 ? 14.041 -5.384 -8.914 1.00 90.88 98 PRO A N 1
ATOM 748 C CA . PRO A 1 98 ? 14.813 -6.522 -8.392 1.00 90.88 98 PRO A CA 1
ATOM 749 C C . PRO A 1 98 ? 16.295 -6.218 -8.114 1.00 90.88 98 PRO A C 1
ATOM 751 O O . PRO A 1 98 ? 16.965 -6.943 -7.384 1.00 90.88 98 PRO A O 1
ATOM 754 N N . ASN A 1 99 ? 16.825 -5.140 -8.696 1.00 88.69 99 ASN A N 1
ATOM 755 C CA . ASN A 1 99 ? 18.186 -4.656 -8.475 1.00 88.69 99 ASN A CA 1
ATOM 756 C C . ASN A 1 99 ? 18.314 -3.682 -7.281 1.00 88.69 99 ASN A C 1
ATOM 758 O O . ASN A 1 99 ? 19.347 -3.023 -7.167 1.00 88.69 99 ASN A O 1
ATOM 762 N N . LEU A 1 100 ? 17.286 -3.573 -6.426 1.00 88.19 100 LEU A N 1
ATOM 763 C CA . LEU A 1 100 ? 17.197 -2.670 -5.266 1.00 88.19 100 LEU A CA 1
ATOM 764 C C . LEU A 1 100 ? 17.101 -1.175 -5.613 1.00 88.19 100 LEU A C 1
ATOM 766 O O . LEU A 1 100 ? 17.196 -0.328 -4.723 1.00 88.19 100 LEU A O 1
ATOM 770 N N . THR A 1 101 ? 16.904 -0.828 -6.886 1.00 89.19 101 THR A N 1
ATOM 771 C CA . THR A 1 101 ? 16.649 0.563 -7.279 1.00 89.19 101 THR A CA 1
ATOM 772 C C . THR A 1 101 ? 15.216 0.924 -6.891 1.00 89.19 101 THR A C 1
ATOM 774 O O . THR A 1 101 ? 14.307 0.176 -7.249 1.00 89.19 101 THR A O 1
ATOM 777 N N . PRO A 1 102 ? 14.975 2.030 -6.168 1.00 91.00 102 PRO A N 1
ATOM 778 C CA . PRO A 1 102 ? 13.615 2.467 -5.880 1.00 91.00 102 PRO A CA 1
ATOM 779 C C . PRO A 1 102 ? 12.905 2.838 -7.183 1.00 91.00 102 PRO A C 1
ATOM 781 O O . PRO A 1 102 ? 13.468 3.550 -8.014 1.00 91.00 102 PRO A O 1
ATOM 784 N N . VAL A 1 103 ? 11.667 2.377 -7.352 1.00 92.50 103 VAL A N 1
ATOM 785 C CA . VAL A 1 103 ? 10.834 2.741 -8.510 1.00 92.50 103 VAL A CA 1
ATOM 786 C C . VAL A 1 103 ? 10.329 4.181 -8.346 1.00 92.50 103 VAL A C 1
ATOM 788 O O . VAL A 1 103 ? 10.317 4.956 -9.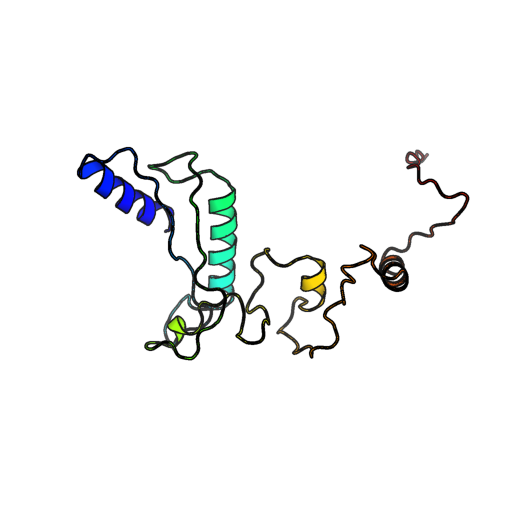300 1.00 92.50 103 VAL A O 1
ATOM 791 N N . TYR A 1 104 ? 9.952 4.550 -7.119 1.00 91.81 104 TYR A N 1
ATOM 792 C CA . TYR A 1 104 ? 9.509 5.886 -6.712 1.00 91.81 104 TYR A CA 1
ATOM 793 C C . TYR A 1 104 ? 9.729 6.088 -5.201 1.00 91.81 104 TYR A C 1
ATOM 795 O O . TYR A 1 104 ? 9.877 5.124 -4.450 1.00 91.81 104 TYR A O 1
ATOM 803 N N . ASP A 1 105 ? 9.756 7.345 -4.742 1.00 89.38 105 ASP A N 1
ATOM 804 C CA . ASP A 1 105 ? 9.946 7.675 -3.324 1.00 89.38 105 ASP A CA 1
ATOM 805 C C . ASP A 1 105 ? 8.611 7.853 -2.581 1.00 89.38 105 ASP A C 1
ATOM 807 O O . ASP A 1 105 ? 7.815 8.754 -2.872 1.00 89.38 105 ASP A O 1
ATOM 811 N N . VAL A 1 106 ? 8.392 7.011 -1.571 1.00 88.75 106 VAL A N 1
ATOM 812 C CA . VAL A 1 106 ? 7.225 7.050 -0.673 1.00 88.75 106 VAL A CA 1
ATOM 813 C C . VAL A 1 106 ? 7.551 7.615 0.716 1.00 88.75 106 VAL A C 1
ATOM 815 O O . VAL A 1 106 ? 6.678 7.644 1.578 1.00 88.75 106 VAL A O 1
ATOM 818 N N . GLY A 1 107 ? 8.781 8.093 0.943 1.00 85.19 107 GLY A N 1
ATOM 819 C CA . GLY A 1 107 ? 9.213 8.686 2.213 1.00 85.19 107 GLY A CA 1
ATOM 820 C C . GLY A 1 107 ? 9.718 7.681 3.254 1.00 85.19 107 GLY A C 1
ATOM 821 O O . GLY A 1 107 ? 9.838 8.028 4.426 1.00 85.19 107 GLY A O 1
ATOM 822 N N . ILE A 1 108 ? 10.014 6.442 2.845 1.00 84.31 108 ILE A N 1
ATOM 823 C CA . ILE A 1 108 ? 10.597 5.395 3.713 1.00 84.31 108 ILE A CA 1
ATOM 824 C C . ILE A 1 108 ? 12.117 5.263 3.550 1.00 84.31 108 ILE A C 1
ATOM 826 O O . ILE A 1 108 ? 12.772 4.554 4.316 1.00 84.31 108 ILE A O 1
ATOM 830 N N . LEU A 1 109 ? 12.685 5.914 2.531 1.00 83.62 109 LEU A N 1
ATOM 831 C CA . LEU A 1 109 ? 14.119 5.900 2.279 1.00 83.62 109 LEU A CA 1
ATOM 832 C C . LEU A 1 109 ? 14.829 6.795 3.296 1.00 83.62 109 LEU A C 1
ATOM 834 O O . LEU A 1 109 ? 14.343 7.865 3.661 1.00 83.62 109 LEU A O 1
ATOM 838 N N . LYS A 1 110 ? 16.013 6.373 3.747 1.00 78.06 110 LYS A N 1
ATOM 839 C CA . LYS A 1 110 ? 16.847 7.235 4.589 1.00 78.06 110 LYS A CA 1
ATOM 840 C C . LYS A 1 110 ? 17.276 8.467 3.782 1.00 78.06 110 LYS A C 1
ATOM 842 O O . LYS A 1 110 ? 17.582 8.313 2.601 1.00 78.06 110 LYS A O 1
ATOM 847 N N . PRO A 1 111 ? 17.375 9.654 4.401 1.00 61.72 111 PRO A N 1
ATOM 848 C CA . PRO A 1 111 ? 17.751 10.887 3.705 1.00 61.72 111 PRO A CA 1
ATOM 849 C C . PRO A 1 111 ? 19.091 10.769 2.957 1.00 61.72 111 PRO A C 1
ATOM 851 O O . PRO A 1 111 ? 19.207 11.244 1.832 1.00 61.72 111 PRO A O 1
ATOM 854 N N . ASP A 1 112 ? 20.056 10.020 3.497 1.00 59.78 112 ASP A N 1
ATOM 855 C CA . ASP A 1 112 ? 21.348 9.768 2.835 1.00 59.78 112 ASP A CA 1
ATOM 856 C C . ASP A 1 112 ? 21.234 8.885 1.574 1.00 59.78 112 ASP A C 1
ATOM 858 O O . ASP A 1 112 ? 22.139 8.853 0.742 1.00 59.78 112 ASP A O 1
ATOM 862 N N . CYS A 1 113 ? 20.126 8.153 1.418 1.00 53.78 113 CYS A N 1
ATOM 863 C CA . CYS A 1 113 ? 19.816 7.353 0.234 1.00 53.78 113 CYS A CA 1
ATOM 864 C C . CYS A 1 113 ? 19.105 8.175 -0.853 1.00 53.78 113 CYS A C 1
ATOM 866 O O . CYS A 1 113 ? 19.148 7.783 -2.014 1.00 53.78 113 CYS A O 1
ATOM 868 N N . VAL A 1 114 ? 18.482 9.308 -0.501 1.00 48.47 114 VAL A N 1
ATOM 869 C CA . VAL A 1 114 ? 17.739 10.178 -1.434 1.00 48.47 114 VAL A CA 1
ATOM 870 C C . VAL A 1 114 ? 18.690 11.002 -2.312 1.00 48.47 114 VAL A C 1
ATOM 872 O O . VAL A 1 114 ? 18.416 11.209 -3.489 1.00 48.47 114 VAL A O 1
ATOM 875 N N . GLU A 1 115 ? 19.868 11.381 -1.803 1.00 41.03 115 GLU A N 1
ATOM 876 C CA . GLU A 1 115 ? 20.903 12.107 -2.570 1.00 41.03 115 GLU A CA 1
ATOM 877 C C . GLU A 1 115 ? 21.484 11.295 -3.751 1.00 41.03 115 GLU A C 1
ATOM 879 O O . GLU A 1 115 ? 22.061 11.866 -4.677 1.00 41.03 115 GLU A O 1
ATOM 884 N N . ILE A 1 116 ? 21.310 9.966 -3.773 1.00 47.44 116 ILE A N 1
ATOM 885 C CA . ILE A 1 116 ? 21.685 9.122 -4.925 1.00 47.44 116 ILE A CA 1
ATOM 886 C C . ILE A 1 116 ? 20.641 9.233 -6.058 1.00 47.44 116 ILE A C 1
ATOM 888 O O . ILE A 1 116 ? 20.973 9.038 -7.229 1.00 47.44 116 ILE A O 1
ATOM 892 N N . PHE A 1 117 ? 19.400 9.610 -5.733 1.00 47.62 117 PHE A N 1
ATOM 893 C CA . PHE A 1 117 ? 18.227 9.581 -6.611 1.00 47.62 117 PHE A CA 1
ATOM 894 C C . PHE A 1 117 ? 17.514 10.949 -6.647 1.00 47.62 117 PHE A C 1
ATOM 896 O O . PHE A 1 117 ? 16.341 11.059 -6.306 1.00 47.62 117 PHE A O 1
ATOM 903 N N . GLY A 1 118 ? 18.236 12.011 -7.029 1.00 41.19 118 GLY A N 1
ATOM 904 C CA . GLY A 1 118 ? 17.693 13.377 -7.148 1.00 41.19 118 GLY A CA 1
ATOM 905 C C . GLY A 1 118 ? 16.489 13.525 -8.111 1.00 41.19 118 GLY A C 1
ATOM 906 O O . GLY A 1 118 ? 16.118 12.566 -8.785 1.00 41.19 118 GLY A O 1
ATOM 907 N N . PRO A 1 119 ? 15.887 14.732 -8.222 1.00 39.78 119 PRO A N 1
ATOM 908 C CA . PRO A 1 119 ? 14.590 14.977 -8.871 1.00 39.78 119 PRO A CA 1
ATOM 909 C C . PRO A 1 119 ? 14.687 14.971 -10.408 1.00 39.78 119 PRO A C 1
ATOM 911 O O . PRO A 1 119 ? 14.523 15.990 -11.077 1.00 39.78 119 PRO A O 1
ATOM 914 N N . GLY A 1 120 ? 15.002 13.815 -10.979 1.00 45.00 120 GLY A N 1
ATOM 915 C CA . GLY A 1 120 ? 15.081 13.565 -12.413 1.00 45.00 120 GLY A CA 1
ATOM 916 C C . GLY A 1 120 ? 15.016 12.063 -12.707 1.00 45.00 120 GLY A C 1
ATOM 917 O O . GLY A 1 120 ? 15.115 11.259 -11.780 1.00 45.00 120 GLY A O 1
ATOM 918 N N . PRO A 1 121 ? 14.838 11.651 -13.977 1.00 40.72 121 PRO A N 1
ATOM 919 C CA . PRO A 1 121 ? 14.768 10.236 -14.325 1.00 40.72 121 PRO A CA 1
ATOM 920 C C . PRO A 1 121 ? 16.018 9.495 -13.831 1.00 40.72 121 PRO A C 1
ATOM 922 O O . PRO A 1 121 ? 17.148 9.953 -14.036 1.00 40.72 121 PRO A O 1
ATOM 925 N N . LEU A 1 122 ? 15.783 8.368 -13.149 1.00 49.47 122 LEU A N 1
ATOM 926 C CA . LEU A 1 122 ? 16.771 7.601 -12.390 1.00 49.47 122 LEU A CA 1
ATOM 927 C C . LEU A 1 122 ? 18.033 7.330 -13.224 1.00 49.47 122 LEU A C 1
ATOM 929 O O . LEU A 1 122 ? 18.010 6.609 -14.226 1.00 49.47 122 LEU A O 1
ATOM 933 N N . ARG A 1 123 ? 19.169 7.890 -12.796 1.00 42.44 123 ARG A N 1
ATOM 934 C CA . ARG A 1 123 ? 20.484 7.509 -13.323 1.00 42.44 123 ARG A CA 1
ATOM 935 C C . ARG A 1 123 ? 20.899 6.183 -12.686 1.00 42.44 123 ARG A C 1
ATOM 937 O O . ARG A 1 123 ? 20.950 6.074 -11.467 1.00 42.44 123 ARG A O 1
ATOM 944 N N . LYS A 1 124 ? 21.248 5.188 -13.509 1.00 35.56 124 LYS A N 1
ATOM 945 C CA . LYS A 1 124 ? 21.848 3.924 -13.049 1.00 35.56 124 LYS A CA 1
ATOM 946 C C . LYS A 1 124 ? 23.186 4.225 -12.363 1.00 35.56 124 LYS A C 1
ATOM 948 O O . LYS A 1 124 ? 24.167 4.514 -13.047 1.00 35.56 124 LYS A O 1
ATOM 953 N N . VAL A 1 125 ? 23.238 4.169 -11.034 1.00 41.56 125 VAL A N 1
ATOM 954 C CA . VAL A 1 125 ? 24.496 4.251 -10.277 1.00 41.56 125 VAL A CA 1
ATOM 955 C C . VAL A 1 125 ? 24.934 2.829 -9.931 1.00 41.56 125 VAL A C 1
ATOM 957 O O . VAL A 1 125 ? 24.192 2.073 -9.313 1.00 41.56 125 VAL A O 1
ATOM 960 N N . GLY A 1 126 ? 26.126 2.443 -10.394 1.00 34.53 126 GLY A N 1
ATOM 961 C CA . GLY A 1 126 ? 26.725 1.135 -10.120 1.00 34.53 126 GLY A CA 1
ATOM 962 C C . GLY A 1 126 ? 27.114 0.933 -8.643 1.00 34.53 126 GLY A C 1
ATOM 963 O O . GLY A 1 126 ? 27.033 1.863 -7.841 1.00 34.53 126 GLY A O 1
ATOM 964 N N . PRO A 1 127 ? 27.603 -0.266 -8.272 1.00 36.91 127 PRO A N 1
ATOM 965 C CA . PRO A 1 127 ? 27.685 -0.765 -6.888 1.00 36.91 127 PRO A CA 1
ATOM 966 C C . PRO A 1 127 ? 28.741 -0.088 -5.985 1.00 36.91 127 PRO A C 1
ATOM 968 O O . PRO A 1 127 ? 29.075 -0.609 -4.924 1.00 36.91 127 PRO A O 1
ATOM 971 N N . ALA A 1 128 ? 29.288 1.066 -6.371 1.00 40.31 128 ALA A N 1
ATOM 972 C CA . ALA A 1 128 ? 30.422 1.693 -5.692 1.00 40.31 128 ALA A CA 1
ATOM 973 C C . ALA A 1 128 ? 30.050 2.609 -4.507 1.00 40.31 128 ALA A C 1
ATOM 975 O O . ALA A 1 128 ? 30.938 2.960 -3.735 1.00 40.31 128 ALA A O 1
ATOM 976 N N . ASN A 1 129 ? 28.773 2.972 -4.325 1.00 41.06 129 ASN A N 1
ATOM 977 C CA . ASN A 1 129 ? 28.375 4.003 -3.350 1.00 41.06 129 ASN A CA 1
ATOM 978 C C . ASN A 1 129 ? 27.576 3.513 -2.134 1.00 41.06 129 ASN A C 1
ATOM 980 O O . ASN A 1 129 ? 27.091 4.331 -1.355 1.00 41.06 129 ASN A O 1
ATOM 984 N N . CYS A 1 130 ? 27.492 2.204 -1.887 1.00 39.59 130 CYS A N 1
ATOM 985 C CA . CYS A 1 130 ? 27.023 1.743 -0.581 1.00 39.59 130 CYS A CA 1
ATOM 986 C C . CYS A 1 130 ? 28.138 1.985 0.451 1.00 39.59 130 CYS A C 1
ATOM 988 O O . CYS A 1 130 ? 29.122 1.242 0.495 1.00 39.59 130 CYS A O 1
ATOM 990 N N . MET A 1 131 ? 28.007 3.048 1.258 1.00 39.88 131 MET A N 1
ATOM 991 C CA . MET A 1 131 ? 28.910 3.330 2.378 1.00 39.88 131 MET A CA 1
ATOM 992 C C . MET A 1 131 ? 29.087 2.067 3.232 1.00 39.88 131 MET A C 1
ATOM 994 O O . MET A 1 131 ? 28.127 1.529 3.785 1.00 39.88 131 MET A O 1
ATOM 998 N N . LYS A 1 132 ? 30.327 1.582 3.347 1.00 39.41 132 LYS A N 1
ATOM 999 C CA . LYS A 1 132 ? 30.662 0.461 4.227 1.00 39.41 132 LYS A CA 1
ATOM 1000 C C . LYS A 1 132 ? 30.586 0.928 5.678 1.00 39.41 132 LYS A C 1
ATOM 1002 O O . LYS A 1 132 ? 31.510 1.556 6.186 1.00 39.41 132 LYS A O 1
ATOM 1007 N N . TYR A 1 133 ? 29.486 0.600 6.344 1.00 36.62 133 TYR A N 1
ATOM 1008 C CA . TYR A 1 133 ? 29.357 0.704 7.792 1.00 36.62 133 TYR A CA 1
ATOM 1009 C C . TYR A 1 133 ? 30.249 -0.347 8.469 1.00 36.62 133 TYR A C 1
ATOM 1011 O O . TYR A 1 133 ? 30.028 -1.550 8.298 1.00 36.62 133 TYR A O 1
ATOM 1019 N N . ASN A 1 134 ? 31.264 0.079 9.229 1.00 43.81 134 ASN A N 1
ATOM 1020 C CA . ASN A 1 134 ? 32.123 -0.849 9.963 1.00 43.81 134 ASN A CA 1
ATOM 1021 C C . ASN A 1 134 ? 31.493 -1.190 11.323 1.00 43.81 134 ASN A C 1
ATOM 1023 O O . ASN A 1 134 ? 31.590 -0.435 12.288 1.00 43.81 134 ASN A O 1
ATOM 1027 N N . ARG A 1 135 ? 30.834 -2.353 11.392 1.00 41.25 135 ARG A N 1
ATOM 1028 C CA . ARG A 1 135 ? 30.042 -2.806 12.551 1.00 41.25 135 ARG A CA 1
ATOM 1029 C C . ARG A 1 135 ? 30.871 -3.030 13.831 1.00 41.25 135 ARG A C 1
ATOM 1031 O O . ARG A 1 135 ? 30.278 -3.148 14.894 1.00 41.25 135 ARG A O 1
ATOM 1038 N N . ARG A 1 136 ? 32.208 -3.098 13.759 1.00 45.12 136 ARG A N 1
ATOM 1039 C CA . ARG A 1 136 ? 33.057 -3.359 14.940 1.00 45.12 136 ARG A CA 1
ATOM 1040 C C . ARG A 1 136 ? 33.326 -2.129 15.802 1.00 45.12 136 ARG A C 1
ATOM 1042 O O . ARG A 1 136 ? 33.365 -2.265 17.016 1.00 45.12 136 ARG A O 1
ATOM 1049 N N . ASP A 1 137 ? 33.421 -0.951 15.191 1.00 45.53 137 ASP A N 1
ATOM 1050 C CA . ASP A 1 137 ? 33.931 0.242 15.883 1.00 45.53 137 ASP A CA 1
ATOM 1051 C C . ASP A 1 137 ? 32.903 1.380 15.950 1.00 45.53 137 ASP A C 1
ATOM 1053 O O . ASP A 1 137 ? 33.243 2.491 16.343 1.00 45.53 137 ASP A O 1
ATOM 1057 N N . ASN A 1 138 ? 31.655 1.120 15.534 1.00 43.00 138 ASN A N 1
ATOM 1058 C CA . ASN A 1 138 ? 30.514 2.049 15.549 1.00 43.00 138 ASN A CA 1
ATOM 1059 C C . ASN A 1 138 ? 30.842 3.474 15.049 1.00 43.00 138 ASN A C 1
ATOM 1061 O O . ASN A 1 138 ? 30.306 4.463 15.545 1.00 43.00 138 ASN A O 1
ATOM 1065 N N . THR A 1 139 ? 31.756 3.581 14.082 1.00 43.16 139 THR A N 1
ATOM 1066 C CA . THR A 1 139 ? 32.333 4.844 13.616 1.00 43.16 139 THR A CA 1
ATOM 1067 C C . THR A 1 139 ? 32.201 4.982 12.105 1.00 43.16 139 THR A C 1
ATOM 1069 O O . THR A 1 139 ? 32.328 4.019 11.345 1.00 43.16 139 THR A O 1
ATOM 1072 N N . VAL A 1 140 ? 31.956 6.217 11.667 1.00 45.72 140 VAL A N 1
ATOM 1073 C CA . VAL A 1 140 ? 32.061 6.645 10.268 1.00 45.72 140 VAL A CA 1
ATOM 1074 C C . VAL A 1 140 ? 33.403 7.366 10.068 1.00 45.72 140 VAL A C 1
ATOM 1076 O O . VAL A 1 140 ? 33.780 8.168 10.925 1.00 45.72 140 VAL A O 1
ATOM 1079 N N . PRO A 1 141 ? 34.152 7.105 8.978 1.00 44.91 141 PRO A N 1
ATOM 1080 C CA . PRO A 1 141 ? 35.458 7.727 8.762 1.00 44.91 141 PRO A CA 1
ATOM 1081 C C . PRO A 1 141 ? 35.341 9.251 8.609 1.00 44.91 141 PRO A C 1
ATOM 1083 O O . PRO A 1 141 ? 34.583 9.730 7.773 1.00 44.91 141 PRO A O 1
ATOM 1086 N N . LEU A 1 142 ? 36.157 10.008 9.351 1.00 42.69 142 LEU A N 1
ATOM 1087 C CA . LEU A 1 142 ? 36.185 11.485 9.412 1.00 42.69 142 LEU A CA 1
ATOM 1088 C C . LEU A 1 142 ? 36.304 12.215 8.059 1.00 42.69 142 LEU A C 1
ATOM 1090 O O . LEU A 1 142 ? 35.983 13.399 7.978 1.00 42.69 142 LEU A O 1
ATOM 1094 N N . GLN A 1 143 ? 36.702 11.528 6.986 1.00 42.69 143 GLN A N 1
ATOM 1095 C CA . GLN A 1 143 ? 36.714 12.104 5.638 1.00 42.69 143 GLN A CA 1
ATOM 1096 C C . GLN A 1 143 ? 35.303 12.396 5.090 1.00 42.69 143 GLN A C 1
ATOM 1098 O O . GLN A 1 143 ? 35.170 13.217 4.187 1.00 42.69 143 GLN A O 1
ATOM 1103 N N . SER A 1 144 ? 34.242 11.804 5.654 1.00 44.69 144 SER A N 1
ATOM 1104 C CA . SER A 1 144 ? 32.855 12.073 5.243 1.00 44.69 144 SER A CA 1
ATOM 1105 C C . SER A 1 144 ? 32.263 13.359 5.838 1.00 44.69 144 SER A C 1
ATOM 1107 O O . SER A 1 144 ? 31.340 13.928 5.258 1.00 44.69 144 SER A O 1
ATOM 1109 N N . LEU A 1 145 ? 32.812 13.883 6.943 1.00 39.53 145 LEU A N 1
ATOM 1110 C CA . LEU A 1 145 ? 32.329 15.130 7.559 1.00 39.53 145 LEU A CA 1
ATOM 1111 C C . LEU A 1 145 ? 32.834 16.389 6.840 1.00 39.53 145 LEU A C 1
ATOM 1113 O O . LEU A 1 145 ? 32.201 17.444 6.914 1.00 39.53 145 LEU A O 1
ATOM 1117 N N . GLN A 1 146 ? 33.938 16.291 6.095 1.00 34.22 146 GLN A N 1
ATOM 1118 C CA . GLN A 1 146 ? 34.509 17.439 5.386 1.00 34.22 146 GLN A CA 1
ATOM 1119 C C . GLN A 1 146 ? 33.718 17.842 4.133 1.00 34.22 146 GLN A C 1
ATOM 1121 O O . GLN A 1 146 ? 33.758 19.012 3.750 1.00 34.22 146 GLN A O 1
ATOM 1126 N N . GLN A 1 147 ? 32.923 16.939 3.548 1.00 34.50 147 GLN A N 1
ATOM 1127 C CA . GLN A 1 147 ? 32.104 17.263 2.374 1.00 34.50 147 GLN A CA 1
ATOM 1128 C C . GLN A 1 147 ? 30.793 17.988 2.739 1.00 34.50 147 GLN A C 1
ATOM 1130 O O . GLN A 1 147 ? 30.279 18.767 1.937 1.00 34.50 147 GLN A O 1
ATOM 1135 N N . CYS A 1 148 ? 30.278 17.806 3.963 1.00 32.50 148 CYS A N 1
ATOM 1136 C CA . CYS A 1 148 ? 29.021 18.421 4.415 1.00 32.50 148 CYS A CA 1
ATOM 1137 C C . CYS A 1 148 ? 29.184 19.911 4.803 1.00 32.50 148 CYS A C 1
ATOM 1139 O O . CYS A 1 148 ? 28.225 20.681 4.807 1.00 32.50 148 CYS A O 1
ATOM 1141 N N . SER A 1 149 ? 30.419 20.360 5.062 1.00 31.89 149 SER A N 1
ATOM 1142 C CA . SER A 1 149 ? 30.721 21.732 5.508 1.00 31.89 149 SER A CA 1
ATOM 1143 C C . SER A 1 149 ? 30.864 22.756 4.364 1.00 31.89 149 SER A C 1
ATOM 1145 O O . SER A 1 149 ? 30.657 23.953 4.566 1.00 31.89 149 SER A O 1
ATOM 1147 N N . MET A 1 150 ? 31.137 22.331 3.122 1.00 31.61 150 MET A N 1
ATOM 1148 C CA . MET A 1 150 ? 31.381 23.282 2.020 1.00 31.61 150 MET A CA 1
ATOM 1149 C C . MET A 1 150 ? 30.117 23.854 1.350 1.00 31.61 150 MET A C 1
ATOM 1151 O O . MET A 1 150 ? 30.238 24.769 0.539 1.00 31.61 150 MET A O 1
ATOM 1155 N N . ARG A 1 151 ? 28.904 23.391 1.693 1.00 42.75 151 ARG A N 1
ATOM 1156 C CA . ARG A 1 151 ? 27.647 23.897 1.096 1.00 42.75 151 ARG A CA 1
ATOM 1157 C C . ARG A 1 151 ? 26.867 24.917 1.934 1.00 42.75 151 ARG A C 1
ATOM 1159 O O . ARG A 1 151 ? 25.895 25.462 1.427 1.00 42.75 151 ARG A O 1
ATOM 1166 N N . SER A 1 152 ? 27.284 25.233 3.167 1.00 42.69 152 SER A N 1
ATOM 1167 C CA . SER A 1 152 ? 26.530 26.156 4.046 1.00 42.69 152 SER A CA 1
ATOM 1168 C C . SER A 1 152 ? 27.233 27.484 4.381 1.00 42.69 152 SER A C 1
ATOM 1170 O O . SER A 1 152 ? 26.662 28.282 5.123 1.00 42.69 152 SER A O 1
ATOM 1172 N N . GLY A 1 153 ? 28.438 27.771 3.880 1.00 35.66 153 GLY A N 1
ATOM 1173 C CA . GLY A 1 153 ? 29.050 29.107 4.017 1.00 35.66 153 GLY A CA 1
ATOM 1174 C C . GLY A 1 153 ? 29.271 29.626 5.452 1.00 35.66 153 GLY A C 1
ATOM 1175 O O . GLY A 1 153 ? 29.478 30.823 5.635 1.00 35.66 153 GLY A O 1
ATOM 1176 N N . ARG A 1 154 ? 29.252 28.771 6.485 1.00 36.94 154 ARG A N 1
ATOM 1177 C CA . ARG A 1 154 ? 29.547 29.170 7.872 1.00 36.94 154 ARG A CA 1
ATOM 1178 C C . ARG A 1 154 ? 30.960 28.726 8.241 1.00 36.94 154 ARG A C 1
ATOM 1180 O O . ARG A 1 154 ? 31.235 27.534 8.329 1.00 36.94 154 ARG A O 1
ATOM 1187 N N . LYS A 1 155 ? 31.861 29.690 8.457 1.00 32.88 155 LYS A N 1
ATOM 1188 C CA . LYS A 1 155 ? 33.194 29.438 9.025 1.00 32.88 155 LYS A CA 1
ATOM 1189 C C . LYS A 1 155 ? 33.037 28.931 10.461 1.00 32.88 155 LYS A C 1
ATOM 1191 O O . LYS A 1 155 ? 32.487 29.638 11.299 1.00 32.88 155 LYS A O 1
ATOM 1196 N N . LEU A 1 156 ? 33.557 27.741 10.743 1.00 32.00 156 LEU A N 1
ATOM 1197 C CA . LEU A 1 156 ? 33.773 27.244 12.101 1.00 32.00 156 LEU A CA 1
ATOM 1198 C C . LEU A 1 156 ? 35.268 27.370 12.411 1.00 32.00 156 LEU A C 1
ATOM 1200 O O . LEU A 1 156 ? 36.097 26.840 11.674 1.00 32.00 156 LEU A O 1
ATOM 1204 N N . SER A 1 157 ? 35.605 28.102 13.474 1.00 33.38 157 SER A N 1
ATOM 1205 C CA . SER A 1 157 ? 36.954 28.132 14.047 1.00 33.38 157 SER A CA 1
ATOM 1206 C C . SER A 1 157 ? 36.974 27.218 15.266 1.00 33.38 157 SER A C 1
ATOM 1208 O O . SER A 1 157 ? 36.110 27.329 16.134 1.00 33.38 157 SER A O 1
ATOM 1210 N N . LEU A 1 158 ? 37.935 26.299 15.306 1.00 31.19 158 LEU A N 1
ATOM 1211 C CA . LEU A 1 158 ? 38.115 25.329 16.380 1.00 31.19 158 LEU A CA 1
ATOM 1212 C C . LEU A 1 158 ? 39.007 25.919 17.474 1.00 31.19 158 LEU A C 1
ATOM 1214 O O . LEU A 1 158 ? 40.194 26.139 17.249 1.00 31.19 158 LEU A O 1
ATOM 1218 N N . THR A 1 159 ? 38.470 26.075 18.680 1.00 30.84 159 THR A N 1
ATOM 1219 C CA . THR A 1 159 ? 39.271 26.144 19.907 1.00 30.84 159 THR A CA 1
ATOM 1220 C C . THR A 1 159 ? 38.617 25.287 20.991 1.00 30.84 159 THR A C 1
ATOM 1222 O O . THR A 1 159 ? 37.466 25.495 21.355 1.00 30.84 159 THR A O 1
ATOM 1225 N N . GLY A 1 160 ? 39.358 24.307 21.518 1.00 39.19 160 GLY A N 1
ATOM 1226 C CA . GLY A 1 160 ? 39.117 23.766 22.863 1.00 39.19 160 GLY A CA 1
ATOM 1227 C C . GLY A 1 160 ? 37.987 22.749 23.085 1.00 39.19 160 GLY A C 1
ATOM 1228 O O . GLY A 1 160 ? 37.648 22.514 24.237 1.00 39.19 160 GLY A O 1
ATOM 1229 N N . GLY A 1 161 ? 37.429 22.109 22.053 1.00 42.19 161 GLY A N 1
ATOM 1230 C CA . GLY A 1 161 ? 36.749 20.809 22.215 1.00 42.19 161 GLY A CA 1
ATOM 1231 C C . GLY A 1 161 ? 35.394 20.760 22.943 1.00 42.19 161 GLY A C 1
ATOM 1232 O O . GLY A 1 161 ? 34.956 19.660 23.267 1.00 42.19 161 GLY A O 1
ATOM 1233 N N . VAL A 1 162 ? 34.693 21.878 23.169 1.00 35.69 162 VAL A N 1
ATOM 1234 C CA . VAL A 1 162 ? 33.309 21.869 23.693 1.00 35.69 162 VAL A CA 1
ATOM 1235 C C . VAL A 1 162 ? 32.453 22.900 22.948 1.00 35.69 162 VAL A C 1
ATOM 1237 O O . VAL A 1 162 ? 32.819 24.070 22.865 1.00 35.69 162 VAL A O 1
ATOM 1240 N N . LEU A 1 163 ? 31.317 22.465 22.386 1.00 35.66 163 LEU A N 1
ATOM 1241 C CA . LEU A 1 163 ? 30.388 23.310 21.628 1.00 35.66 163 LEU A CA 1
ATOM 1242 C C . LEU A 1 163 ? 29.281 23.835 22.554 1.00 35.66 163 LEU A C 1
ATOM 1244 O O . LEU A 1 163 ? 28.480 23.051 23.058 1.00 35.66 163 LEU A O 1
ATOM 1248 N N . VAL A 1 164 ? 29.208 25.154 22.747 1.00 34.19 164 VAL A N 1
ATOM 1249 C CA . VAL A 1 164 ? 28.081 25.817 23.427 1.00 34.19 164 VAL A CA 1
ATOM 1250 C C . VAL A 1 164 ? 27.468 26.846 22.465 1.00 34.19 164 VAL A C 1
ATOM 1252 O O . VAL A 1 164 ? 28.223 27.607 21.854 1.00 34.19 164 VAL A O 1
ATOM 1255 N N . PRO A 1 165 ? 26.134 26.885 22.275 1.00 36.06 165 PRO A N 1
ATOM 1256 C CA . PRO A 1 165 ? 25.496 27.859 21.391 1.00 36.06 165 PRO A CA 1
ATOM 1257 C C . PRO A 1 165 ? 25.580 29.281 21.970 1.00 36.06 165 PRO A C 1
ATOM 1259 O O . PRO A 1 165 ? 25.213 29.515 23.119 1.00 36.06 165 PRO A O 1
ATOM 1262 N N . LEU A 1 166 ? 26.045 30.241 21.162 1.00 39.31 166 LEU A N 1
ATOM 1263 C CA . LEU A 1 166 ? 26.015 31.669 21.496 1.00 39.31 166 LEU A CA 1
ATOM 1264 C C . LEU A 1 166 ? 24.649 32.277 21.127 1.00 39.31 166 LEU A C 1
ATOM 1266 O O . LEU A 1 166 ? 24.137 31.982 20.043 1.00 39.31 166 LEU A O 1
ATOM 1270 N N . PRO A 1 167 ? 24.067 33.149 21.971 1.00 39.12 167 PRO A N 1
ATOM 1271 C CA . PRO A 1 167 ? 22.828 33.842 21.638 1.00 39.12 167 PRO A CA 1
ATOM 1272 C C . PRO A 1 167 ? 23.045 34.904 20.539 1.00 39.12 167 PRO A C 1
ATOM 1274 O O . PRO A 1 167 ? 24.137 35.472 20.427 1.00 39.12 167 PRO A O 1
ATOM 1277 N N . PRO A 1 168 ? 22.014 35.192 19.721 1.00 45.56 168 PRO A N 1
ATOM 1278 C CA . PRO A 1 168 ? 22.106 36.152 18.627 1.00 45.56 168 PRO A CA 1
ATOM 1279 C C . PRO A 1 168 ? 22.277 37.588 19.144 1.00 45.56 168 PRO A C 1
ATOM 1281 O O . PRO A 1 168 ? 21.595 38.031 20.066 1.00 45.56 168 PRO A O 1
ATOM 1284 N N . ARG A 1 169 ? 23.205 38.324 18.524 1.00 42.53 169 ARG A N 1
ATOM 1285 C CA . ARG A 1 169 ? 23.512 39.728 18.822 1.00 42.53 169 ARG A CA 1
ATOM 1286 C C . ARG A 1 169 ? 22.408 40.623 18.245 1.00 42.53 169 ARG A C 1
ATOM 1288 O O . ARG A 1 169 ? 22.126 40.540 17.052 1.00 42.53 169 ARG A O 1
ATOM 1295 N N . ALA A 1 170 ? 21.799 41.458 19.085 1.00 45.31 170 ALA A N 1
ATOM 1296 C CA . ALA A 1 170 ? 20.830 42.469 18.671 1.00 45.31 170 ALA A CA 1
ATOM 1297 C C . ALA A 1 170 ? 21.474 43.471 17.696 1.00 45.31 170 ALA A C 1
ATOM 1299 O O . ALA A 1 170 ? 22.589 43.939 17.937 1.00 45.31 170 ALA A O 1
ATOM 1300 N N . ALA A 1 171 ? 20.773 43.772 16.604 1.00 45.97 171 ALA A N 1
ATOM 1301 C CA . ALA A 1 171 ? 21.136 44.822 15.663 1.00 45.97 171 ALA A CA 1
ATOM 1302 C C . ALA A 1 171 ? 20.488 46.146 16.103 1.00 45.97 171 ALA A C 1
ATOM 1304 O O . ALA A 1 171 ? 19.273 46.197 16.294 1.00 45.97 171 ALA A O 1
ATOM 1305 N N . THR A 1 172 ? 21.309 47.180 16.281 1.00 46.44 172 THR A N 1
ATOM 1306 C CA . THR A 1 172 ? 20.930 48.597 16.139 1.00 46.44 172 THR A CA 1
ATOM 1307 C C . THR A 1 172 ? 21.156 49.029 14.705 1.00 46.44 172 THR A C 1
ATOM 1309 O O . THR A 1 172 ? 22.218 48.625 14.173 1.00 46.44 172 THR A O 1
#

=== Feature glossary ===
Annotated list of the representations used here:

Nearest PDB structures. The Foldseek neighbor list gives the closest experimentally determined structures in the PDB, ranked by structural alignment. TM-score near 1 means near-identical fold; near 0.3 means only rough topology match. This is how one finds what a novel AlphaFold prediction most resembles in the solved-structure universe.

Foldseek 3Di. Foldseek's 3Di representation compresses backbone geometry into a per-residue letter drawn from a learned twenty-state alphabet. It captures the tertiary interaction pattern around each residue — which residues are packed against it in space, regardless of where they are in sequence.

Radius of gyration, Cα contacts, bounding box. Radius of gyration (Rg) is the root-mean-square distance of Cα atoms from their centroid — a single number for overall size and compactness. A globular domain of N residues has Rg ≈ 2.2·N^0.38 Å; an extended or disordered chain has a much larger Rg. The Cα contact count is the number of residue pairs whose Cα atoms are within 8 Å and are more than four positions apart in sequence — a standard proxy for tertiary packing density. The bounding box is the smallest axis-aligned box enclosing all Cα atoms.

InterPro / GO / CATH / organism. The annotation block draws on four external resources. InterPro: which protein families and domains the sequence belongs to. GO: standardized terms for what the protein does, what process it participates in, and where in the cell it acts. CATH: which structural fold it has in the CATH hierarchy. Organism: the species of origin.

mmCIF coordinates. The mmCIF block holds the 3D Cartesian coordinates of each backbone atom (N, Cα, C, O) in ångströms. mmCIF is the PDB's canonical archive format — a tagged-loop text representation of the atomic model.

pLDDT. pLDDT is the predicted lDDT-Cα score: AlphaFold's confidence that the local environment of each residue (all inter-atomic distances within 15 Å) is correctly placed. It is a per-residue number between 0 and 100, with higher meaning more reliable.

Backbone torsions (φ/ψ). φ (phi) and ψ (psi) are the two rotatable backbone dihedrals per residue: φ is the C(i-1)–N–Cα–C torsion, ψ is the N–Cα–C–N(i+1) torsion, both in degrees on (−180°, 180°]. α-helical residues cluster near (−60°, −45°); β-strand residues near (−120°, +130°). A Ramachandran plot is simply a scatter of (φ, ψ) for every residue.

B-factor. For experimental (PDB) structures, the B-factor (temperature factor) quantifies the positional spread of each atom in the crystal — a combination of thermal vibration and static disorder — in units of Å². High B-factors mark flexible loops or poorly resolved regions; low B-factors mark the rigid, well-ordered core.

Secondary structure (3-state, P-SEA). SS3 is a coarse helix/strand/coil call (letters a/b/c) made by the P-SEA algorithm from inter-Cα distances and dihedrals. It is less detailed than DSSP but needs only Cα positions.

Predicted aligned error. Predicted aligned error is AlphaFold's pairwise confidence. Unlike pLDDT (per-residue), PAE is per-residue-pair and captures whether two parts of the structure are correctly placed relative to each other. Units are ångströms of expected positional error.

Solvent-accessible surface area. Solvent-accessible surface area (SASA) is the area in Å² traced out by the centre of a 1.4 Å probe sphere (a water molecule) rolled over the protein's van der Waals surface (Shrake–Rupley / Lee–Richards construction). Buried residues have near-zero SASA; fully exposed residues can exceed 200 Å². The total SASA scales roughly with the number of surface residues.

Secondary structure (8-state, DSSP). The SS8 string is DSSP's per-residue secondary-structure call. α-helix (H) means an i→i+4 H-bond ladder; β-strand (E) means the residue participates in a β-sheet; 3₁₀ (G) and π (I) are tighter and wider helices; T/S are turns/bends; '-' is loop.

Rendered structure images. Structure images are PyMOL renders from six orthogonal camera directions. Cartoon representation draws helices as coils and strands as arrows; sticks shows the backbone as bonds; surface shows the solvent-excluded envelope. Rainbow coloring maps sequence position to hue (blue→red, N→C); chain coloring assigns a distinct color per polypeptide.

Sequence. The amino-acid sequence is the protein's primary structure: the linear order of residues from the N-terminus to the C-terminus, written in one-letter code. Everything else here — the 3D coordinates, the secondary structure, the domain annotations — is ultimately a consequence of this string.

Contact-map, Ramachandran, and PAE plots. Three diagnostic plots accompany the record. The Cα contact map visualizes the tertiary structure as a 2D adjacency matrix (8 Å cutoff, sequence-local contacts suppressed). The Ramachandran plot shows the distribution of backbone (φ, ψ) torsions, with points in the α and β basins reflecting secondary structure content. The PAE plot shows AlphaFold's inter-residue confidence as a color matrix.